Protein AF-A0A956AHQ5-F1 (afdb_monomer)

Radius of gyration: 10.52 Å; Cα contacts (8 Å, |Δi|>4): 58; chains: 1; bounding box: 27×14×23 Å

Structure (mmCIF, N/CA/C/O backbone):
data_AF-A0A956AHQ5-F1
#
_entry.id   AF-A0A956AHQ5-F1
#
loop_
_atom_site.group_PDB
_atom_site.id
_atom_site.type_symbol
_atom_site.label_atom_id
_atom_site.label_alt_id
_atom_site.label_comp_id
_atom_site.label_asym_id
_atom_site.label_entity_id
_atom_site.label_seq_id
_atom_site.pdbx_PDB_ins_code
_atom_site.Cartn_x
_atom_site.Cartn_y
_atom_site.Cartn_z
_atom_site.occupancy
_atom_site.B_iso_or_equiv
_atom_site.auth_seq_id
_atom_site.auth_comp_id
_atom_site.auth_asym_id
_atom_site.auth_atom_id
_atom_site.pdbx_PDB_model_num
ATOM 1 N N . ASP A 1 1 ? 4.299 2.063 -9.936 1.00 94.50 1 ASP A N 1
ATOM 2 C CA . ASP A 1 1 ? 5.455 2.462 -9.137 1.00 94.50 1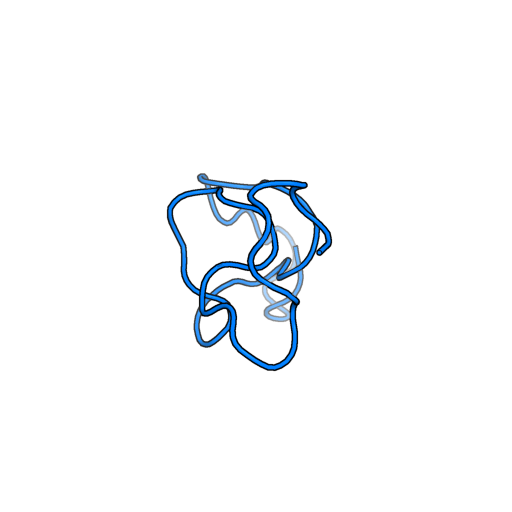 ASP A CA 1
ATOM 3 C C . ASP A 1 1 ? 4.973 3.682 -8.382 1.00 94.50 1 ASP A C 1
ATOM 5 O O . ASP A 1 1 ? 5.108 4.804 -8.877 1.00 94.50 1 ASP A O 1
ATOM 9 N N . ASN A 1 2 ? 4.162 3.427 -7.359 1.00 96.81 2 ASN A N 1
ATOM 10 C CA . ASN A 1 2 ? 3.440 4.450 -6.607 1.00 96.81 2 ASN A CA 1
ATOM 11 C C . ASN A 1 2 ? 4.354 5.118 -5.563 1.00 96.81 2 ASN A C 1
ATOM 13 O O . ASN A 1 2 ? 4.256 6.326 -5.338 1.00 96.81 2 ASN A O 1
ATOM 17 N N . ASP A 1 3 ? 5.322 4.372 -5.062 1.00 96.44 3 ASP A N 1
ATOM 18 C CA . ASP A 1 3 ? 6.349 4.738 -4.093 1.00 96.44 3 ASP A CA 1
ATOM 19 C C . ASP A 1 3 ? 7.699 5.161 -4.724 1.00 96.44 3 ASP A C 1
ATOM 21 O O . ASP A 1 3 ? 8.477 5.910 -4.123 1.00 96.44 3 ASP A O 1
ATOM 25 N N . GLY A 1 4 ? 7.978 4.777 -5.972 1.00 97.19 4 GLY A N 1
ATOM 26 C CA . GLY A 1 4 ? 9.161 5.209 -6.716 1.00 97.19 4 GLY A CA 1
ATOM 27 C C . GLY A 1 4 ? 10.419 4.374 -6.461 1.00 97.19 4 GLY A C 1
ATOM 28 O O . GLY A 1 4 ? 11.526 4.881 -6.706 1.00 97.19 4 GLY A O 1
ATOM 29 N N . ASP A 1 5 ? 10.296 3.140 -5.965 1.00 96.25 5 ASP A N 1
ATOM 30 C CA . ASP A 1 5 ? 11.439 2.275 -5.643 1.00 96.25 5 ASP A CA 1
ATOM 31 C C . ASP A 1 5 ? 12.006 1.517 -6.870 1.00 96.25 5 ASP A C 1
ATOM 33 O O . ASP A 1 5 ? 13.124 0.979 -6.846 1.00 96.25 5 ASP A O 1
ATOM 37 N N . GLY A 1 6 ? 11.283 1.574 -7.994 1.00 97.19 6 GLY A N 1
ATOM 38 C CA . GLY A 1 6 ? 11.641 0.953 -9.267 1.00 97.19 6 GLY A CA 1
ATOM 39 C C . GLY A 1 6 ? 11.054 -0.445 -9.485 1.00 97.19 6 GLY A C 1
ATOM 40 O O . GLY A 1 6 ? 11.267 -1.026 -10.562 1.00 97.19 6 GLY A O 1
ATOM 41 N N . GLN A 1 7 ? 10.313 -0.979 -8.520 1.00 9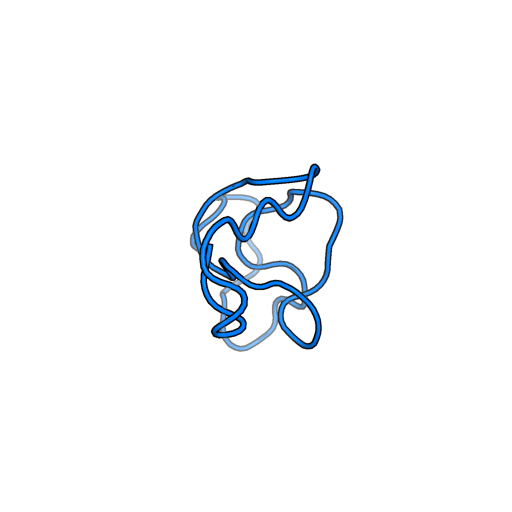7.44 7 GLN A N 1
ATOM 42 C CA . GLN A 1 7 ? 9.322 -2.026 -8.692 1.00 97.44 7 GLN A CA 1
ATOM 43 C C . GLN A 1 7 ? 8.009 -1.378 -9.170 1.00 97.44 7 GLN A C 1
ATOM 45 O O . GLN A 1 7 ? 7.744 -0.196 -8.999 1.00 97.44 7 GLN A O 1
ATOM 50 N N . GLY A 1 8 ? 7.241 -2.094 -9.987 1.00 97.88 8 GLY A N 1
ATOM 51 C CA . GLY A 1 8 ? 5.968 -1.567 -10.481 1.00 97.88 8 GLY A CA 1
ATOM 52 C C . GLY A 1 8 ? 4.835 -2.234 -9.735 1.00 97.88 8 GLY A C 1
ATOM 53 O O . GLY A 1 8 ? 4.907 -3.450 -9.613 1.00 97.88 8 GLY A O 1
ATOM 54 N N . ASP A 1 9 ? 3.779 -1.488 -9.406 1.00 97.81 9 ASP A N 1
ATOM 55 C CA . ASP A 1 9 ? 2.644 -1.925 -8.571 1.00 97.81 9 ASP A CA 1
ATOM 56 C C . ASP A 1 9 ? 2.118 -3.340 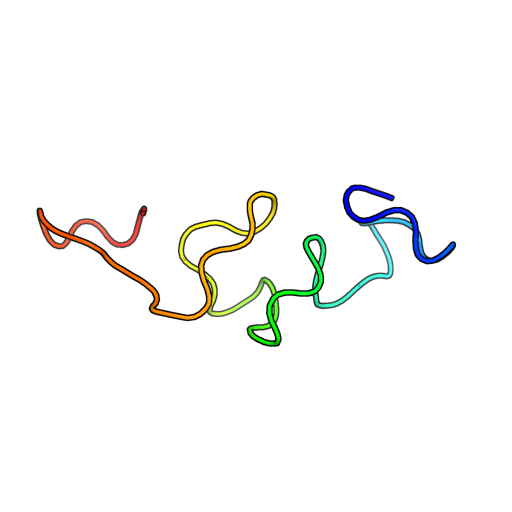-8.867 1.00 97.81 9 ASP A C 1
ATOM 58 O O . ASP A 1 9 ? 1.816 -4.148 -8.005 1.00 97.81 9 ASP A O 1
ATOM 62 N N . ALA A 1 10 ? 2.080 -3.733 -10.145 1.00 97.25 10 ALA A N 1
ATOM 63 C CA . ALA A 1 10 ? 1.647 -5.079 -10.535 1.00 97.25 10 ALA A CA 1
ATOM 64 C C . ALA A 1 10 ? 2.527 -6.234 -9.998 1.00 97.25 10 ALA A C 1
ATOM 66 O O . ALA A 1 10 ? 2.136 -7.401 -10.089 1.00 97.25 10 ALA A O 1
ATOM 67 N N . CYS A 1 11 ? 3.741 -5.924 -9.557 1.00 97.31 11 CYS A N 1
ATOM 68 C CA . CYS A 1 11 ? 4.760 -6.838 -9.065 1.00 97.31 11 CYS A CA 1
ATOM 69 C C . CYS A 1 11 ? 5.322 -6.398 -7.709 1.00 97.31 11 CYS A C 1
ATOM 71 O O . CYS A 1 11 ? 6.239 -7.076 -7.241 1.00 97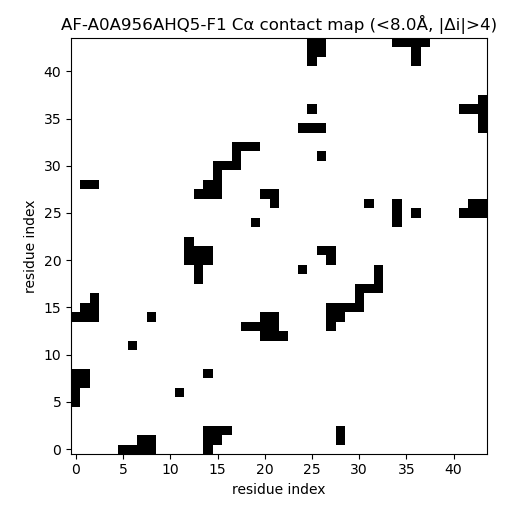.31 11 CYS A O 1
ATOM 73 N N . ASP A 1 12 ? 4.851 -5.287 -7.148 1.00 98.19 12 ASP A N 1
ATOM 74 C CA . ASP A 1 12 ? 5.158 -4.867 -5.789 1.00 98.19 12 ASP A CA 1
ATOM 75 C C . ASP A 1 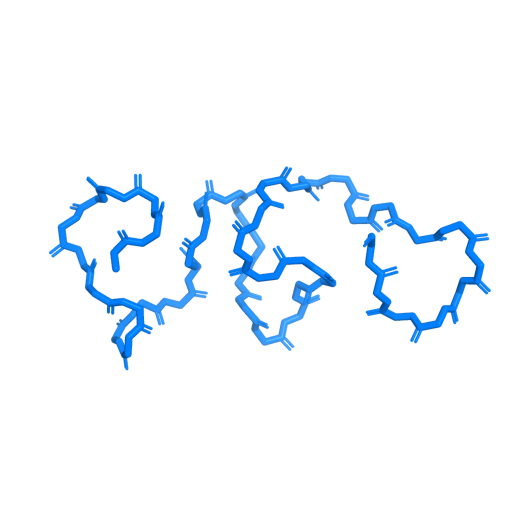12 ? 4.268 -5.626 -4.800 1.00 98.19 12 ASP A C 1
ATOM 77 O O . ASP A 1 12 ? 3.274 -6.238 -5.196 1.00 98.19 12 ASP A O 1
ATOM 81 N N . GLY A 1 13 ? 4.694 -5.715 -3.549 1.00 98.19 13 GLY A 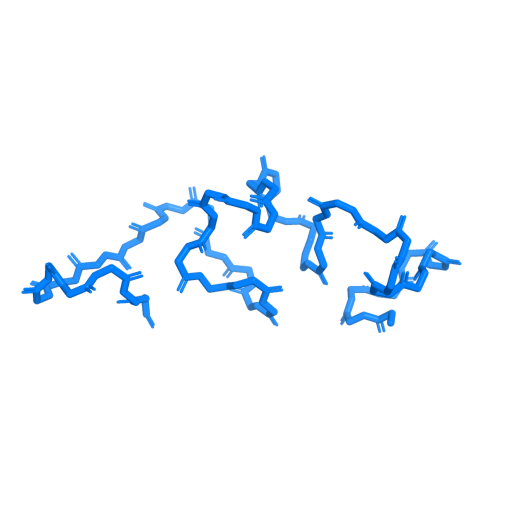N 1
ATOM 82 C CA . GLY A 1 13 ? 3.851 -6.213 -2.466 1.00 98.19 13 GLY A CA 1
ATOM 83 C C . GLY A 1 13 ? 3.573 -5.173 -1.389 1.00 98.19 13 GLY A C 1
ATOM 84 O O . GLY A 1 13 ? 2.951 -5.554 -0.394 1.00 98.19 13 GLY A O 1
ATOM 85 N N . ASP A 1 14 ? 4.109 -3.966 -1.555 1.00 98.44 14 ASP A N 1
ATOM 86 C CA . ASP A 1 14 ? 3.973 -2.802 -0.686 1.00 98.44 14 ASP A CA 1
ATOM 87 C C . ASP A 1 14 ? 4.051 -1.546 -1.578 1.00 98.44 14 ASP A C 1
ATOM 89 O O . ASP A 1 14 ? 5.109 -0.954 -1.773 1.00 98.44 14 ASP A O 1
ATOM 93 N N . ASP A 1 15 ? 2.923 -1.211 -2.204 1.00 98.62 15 ASP A N 1
ATOM 94 C CA . ASP A 1 15 ? 2.787 -0.185 -3.244 1.00 98.62 15 ASP A CA 1
ATOM 95 C C . ASP A 1 15 ? 3.071 1.244 -2.728 1.00 98.62 15 ASP A C 1
ATOM 97 O O . ASP A 1 15 ? 3.217 2.178 -3.524 1.00 98.62 15 ASP A O 1
ATOM 101 N N . ASP A 1 16 ? 3.135 1.470 -1.416 1.00 98.50 16 ASP A N 1
ATOM 102 C CA . ASP A 1 16 ? 3.451 2.770 -0.819 1.00 98.50 16 ASP A CA 1
ATOM 103 C C . ASP A 1 16 ? 4.650 2.767 0.143 1.00 98.50 16 ASP A C 1
ATOM 105 O O . ASP A 1 16 ? 5.075 3.840 0.578 1.00 98.50 16 ASP A O 1
ATOM 109 N N . ASN A 1 17 ? 5.275 1.607 0.359 1.00 98.25 17 ASN A N 1
ATOM 110 C CA . ASN A 1 17 ? 6.497 1.418 1.136 1.00 98.25 17 ASN A CA 1
ATOM 111 C C . ASN A 1 17 ? 6.364 1.840 2.612 1.00 98.25 17 ASN A C 1
ATOM 113 O O . ASN A 1 17 ? 7.314 2.348 3.229 1.00 98.25 17 ASN A O 1
ATOM 117 N N . ASP A 1 18 ? 5.188 1.609 3.198 1.00 98.44 18 ASP A N 1
ATOM 118 C CA . ASP A 1 18 ? 4.863 1.973 4.578 1.00 98.44 18 ASP A CA 1
ATOM 119 C C . ASP A 1 18 ? 5.144 0.856 5.615 1.00 98.44 18 ASP A C 1
ATOM 121 O O . ASP A 1 18 ? 4.948 1.045 6.823 1.00 98.44 18 ASP A O 1
ATOM 125 N N . GLU A 1 19 ? 5.711 -0.266 5.150 1.00 98.25 19 GLU A N 1
ATOM 126 C CA . GLU A 1 19 ? 5.996 -1.516 5.869 1.00 98.25 19 GLU A CA 1
ATOM 127 C C . GLU A 1 19 ? 4.779 -2.453 6.060 1.00 98.25 19 GLU A C 1
ATOM 129 O O . GLU A 1 19 ? 4.919 -3.519 6.688 1.00 98.25 19 GLU A O 1
ATOM 134 N N . ILE A 1 20 ? 3.608 -2.120 5.503 1.00 98.56 20 ILE A N 1
ATOM 135 C CA . ILE A 1 20 ? 2.377 -2.918 5.526 1.00 98.56 20 ILE A CA 1
ATOM 136 C C . ILE A 1 20 ? 2.007 -3.350 4.102 1.00 98.56 20 ILE A C 1
ATOM 138 O O . ILE A 1 20 ? 1.497 -2.591 3.301 1.00 98.56 20 ILE A O 1
ATOM 142 N N . GLY A 1 21 ? 2.179 -4.636 3.787 1.00 98.50 21 GLY A N 1
ATOM 143 C CA . GLY A 1 21 ? 1.895 -5.090 2.420 1.00 98.50 21 GLY A CA 1
ATOM 144 C C . GLY A 1 21 ? 0.419 -4.969 1.996 1.00 98.50 21 GLY A C 1
ATOM 145 O O . GLY A 1 21 ? -0.484 -5.275 2.787 1.00 98.50 21 GLY A O 1
ATOM 146 N N . ASP A 1 22 ? 0.184 -4.691 0.708 1.00 98.44 22 ASP A N 1
ATOM 147 C CA . ASP A 1 22 ? -1.110 -4.313 0.091 1.00 98.44 22 ASP A CA 1
ATOM 148 C C . ASP A 1 22 ? -2.295 -5.220 0.450 1.00 98.44 22 ASP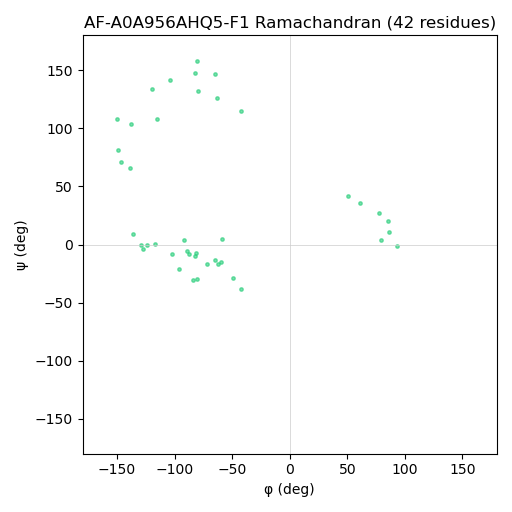 A C 1
ATOM 150 O O . ASP A 1 22 ? -3.463 -4.836 0.415 1.00 9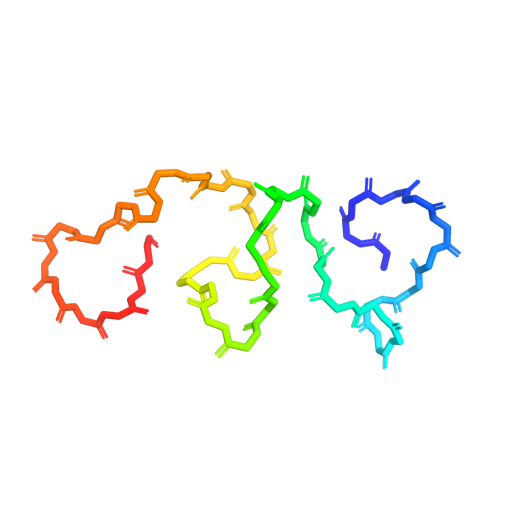8.44 22 ASP A O 1
ATOM 154 N N . GLY A 1 23 ? -2.019 -6.497 0.730 1.00 98.19 23 GLY A N 1
ATOM 155 C CA . GLY A 1 23 ? -3.045 -7.490 1.044 1.00 98.19 23 GLY A CA 1
ATOM 156 C C . GLY A 1 23 ? -3.699 -7.310 2.416 1.00 98.19 23 GLY A C 1
ATOM 157 O O . GLY A 1 23 ? -4.732 -7.936 2.673 1.00 98.19 23 GLY A O 1
ATOM 158 N N . ILE A 1 24 ? -3.082 -6.531 3.305 1.00 98.19 24 ILE A N 1
ATOM 159 C CA . ILE A 1 24 ? -3.578 -6.244 4.657 1.00 98.19 24 ILE A CA 1
ATOM 160 C C . ILE A 1 24 ? -3.656 -4.747 4.968 1.00 98.19 24 ILE A C 1
ATOM 162 O O . ILE A 1 24 ? -4.145 -4.411 6.044 1.00 98.19 24 ILE A O 1
ATOM 166 N N . ASP A 1 25 ? -3.205 -3.902 4.048 1.00 98.69 25 ASP A N 1
ATOM 167 C CA . ASP A 1 25 ? -3.222 -2.453 4.166 1.00 98.69 25 ASP A CA 1
ATOM 168 C C . ASP A 1 25 ? -4.615 -1.871 3.848 1.00 98.69 25 ASP A C 1
ATOM 170 O O . ASP A 1 25 ? -5.261 -2.245 2.861 1.00 98.69 25 ASP A O 1
ATOM 174 N N . ASN A 1 26 ? -5.107 -0.972 4.704 1.00 98.62 26 ASN A N 1
ATOM 175 C CA . ASN A 1 26 ? -6.346 -0.232 4.474 1.00 98.62 26 ASN A CA 1
ATOM 176 C C . ASN A 1 26 ? -6.181 0.999 3.557 1.00 98.62 26 ASN A C 1
ATOM 178 O O . ASN A 1 26 ? -7.202 1.565 3.150 1.00 98.62 26 ASN A O 1
ATOM 182 N N . CYS A 1 27 ? -4.949 1.363 3.181 1.00 98.38 27 CYS A N 1
ATOM 183 C CA . CYS A 1 27 ? -4.611 2.402 2.208 1.00 98.38 27 CYS A CA 1
ATOM 184 C C . CYS A 1 27 ? -3.450 2.012 1.260 1.00 98.38 27 CYS A C 1
ATOM 186 O O . CYS A 1 27 ? -2.492 2.769 1.206 1.00 98.38 27 CYS A O 1
ATOM 188 N N . PRO A 1 28 ? -3.592 1.000 0.369 1.00 98.25 28 PRO A N 1
ATOM 189 C CA . PRO A 1 28 ? -2.492 0.432 -0.449 1.00 98.25 28 PRO A CA 1
ATOM 190 C C . PRO A 1 28 ? -1.725 1.369 -1.394 1.00 98.25 28 PRO A C 1
ATOM 192 O O . PRO A 1 28 ? -0.985 0.913 -2.246 1.00 98.25 28 PRO A O 1
ATOM 195 N N . PHE A 1 29 ? -1.998 2.668 -1.393 1.00 97.94 29 PHE A N 1
ATOM 196 C CA . PHE A 1 29 ? -1.335 3.639 -2.255 1.00 97.94 29 PHE A CA 1
ATOM 197 C C . PHE A 1 29 ? -0.957 4.922 -1.498 1.00 97.94 29 PHE A C 1
ATOM 199 O O . PHE A 1 29 ? -0.630 5.927 -2.140 1.00 97.94 29 PHE A O 1
ATOM 206 N N . LEU A 1 30 ? -1.077 4.953 -0.168 1.00 98.00 30 LEU A N 1
ATOM 207 C CA . LEU A 1 30 ? -0.835 6.136 0.647 1.00 98.00 30 LEU A CA 1
ATOM 208 C C . LEU A 1 30 ? -0.324 5.751 2.036 1.00 98.00 30 LEU A C 1
ATOM 210 O O . LEU A 1 30 ? -1.136 5.427 2.898 1.00 98.00 30 LEU A O 1
ATOM 214 N N . GLU A 1 31 ? 0.970 6.006 2.261 1.00 98.31 31 GLU A N 1
ATOM 215 C CA . GLU A 1 31 ? 1.661 5.666 3.508 1.00 98.31 31 GLU A CA 1
ATOM 216 C C . GLU A 1 31 ? 0.828 5.970 4.765 1.00 98.31 31 GLU A C 1
ATOM 218 O O . GLU A 1 31 ? 0.578 7.140 5.110 1.00 98.31 31 GLU A O 1
ATOM 223 N N . ASN A 1 32 ? 0.459 4.924 5.500 1.00 98.19 32 ASN A N 1
ATOM 224 C CA . ASN A 1 32 ? -0.211 5.029 6.787 1.00 98.19 32 ASN A CA 1
ATOM 225 C C . ASN A 1 32 ? 0.194 3.881 7.742 1.00 98.19 32 ASN A C 1
ATOM 227 O O . ASN A 1 32 ? -0.648 3.078 8.161 1.00 98.19 32 ASN A O 1
ATOM 231 N N . PRO A 1 33 ? 1.444 3.882 8.259 1.00 98.25 33 PRO A N 1
ATOM 232 C CA . PRO A 1 33 ? 1.967 2.783 9.085 1.00 98.25 33 PRO A CA 1
ATOM 233 C C . PRO A 1 33 ? 1.188 2.504 10.385 1.00 98.25 33 PRO A C 1
ATOM 235 O O . PRO A 1 33 ? 1.411 1.496 11.060 1.00 98.25 33 PRO A O 1
ATOM 238 N N . ASP A 1 34 ? 0.325 3.431 10.815 1.00 98.44 34 ASP A N 1
ATOM 239 C CA . ASP A 1 34 ? -0.539 3.270 11.985 1.00 98.44 34 ASP A CA 1
ATOM 240 C C . ASP A 1 34 ? -1.884 2.591 11.680 1.00 98.44 34 ASP A C 1
ATOM 242 O O . ASP A 1 34 ? -2.594 2.240 12.630 1.00 98.44 34 ASP A O 1
ATOM 246 N N . GLN A 1 35 ? -2.204 2.368 10.398 1.00 98.50 35 GLN A N 1
ATOM 247 C CA . GLN A 1 35 ? -3.399 1.681 9.901 1.00 98.50 35 GLN A CA 1
ATOM 248 C C . GLN A 1 35 ? -4.678 2.243 10.536 1.00 98.50 35 GLN A C 1
ATOM 250 O O . GLN A 1 35 ? -5.564 1.513 10.997 1.00 98.50 35 GLN A O 1
ATOM 255 N N . ALA A 1 36 ? -4.738 3.573 10.655 1.00 98.38 36 ALA A N 1
ATOM 256 C CA . ALA A 1 36 ? -5.871 4.250 11.258 1.00 98.38 36 ALA A CA 1
ATOM 257 C C . ALA A 1 36 ? -7.145 4.008 10.434 1.00 98.38 36 ALA A C 1
ATOM 259 O O . ALA A 1 36 ? -7.191 4.294 9.246 1.00 98.38 36 ALA A O 1
ATOM 260 N N . ASP A 1 37 ? -8.193 3.526 11.100 1.00 98.19 37 ASP A N 1
ATOM 261 C CA . ASP A 1 37 ? -9.538 3.351 10.549 1.00 98.19 37 ASP A CA 1
ATOM 262 C C . ASP A 1 37 ? -10.541 3.806 11.623 1.00 98.19 37 ASP A C 1
ATOM 264 O O . ASP A 1 37 ? -10.727 3.159 12.660 1.00 98.19 37 ASP A O 1
ATOM 268 N N . THR A 1 38 ? -11.122 4.996 11.444 1.00 98.12 38 THR A N 1
ATOM 269 C CA . THR A 1 38 ? -11.918 5.651 12.500 1.00 98.12 38 THR A CA 1
ATOM 270 C C . THR A 1 38 ? -13.369 5.176 12.534 1.00 98.12 38 THR A C 1
ATOM 272 O O . THR A 1 38 ? -13.987 5.194 13.606 1.00 98.12 38 THR A O 1
ATOM 275 N N . ASP A 1 39 ? -13.937 4.790 11.392 1.00 97.94 39 ASP A N 1
ATOM 276 C CA . ASP A 1 39 ? -15.327 4.336 11.296 1.00 97.94 39 ASP A CA 1
ATOM 277 C C . ASP A 1 39 ? -15.466 2.808 11.194 1.00 97.94 39 ASP A C 1
ATOM 279 O O . ASP A 1 39 ? -16.567 2.286 11.417 1.00 97.94 39 ASP A O 1
ATOM 283 N N . GLY A 1 40 ? -14.349 2.094 11.038 1.00 97.88 40 GLY A N 1
ATOM 284 C CA . GLY A 1 40 ? -14.261 0.644 11.113 1.00 97.88 40 GLY A CA 1
ATOM 285 C C . GLY A 1 40 ? -14.7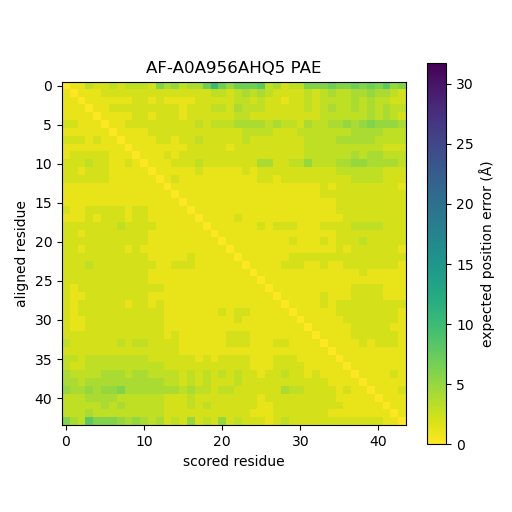70 -0.047 9.853 1.00 97.88 40 GLY A C 1
ATOM 286 O O . GLY A 1 40 ? -15.305 -1.159 9.962 1.00 97.88 40 GLY A O 1
ATOM 287 N N . ASP A 1 41 ? -14.701 0.613 8.696 1.00 97.94 41 ASP A N 1
ATOM 288 C CA . ASP A 1 41 ? -15.155 0.058 7.421 1.00 97.94 41 ASP A CA 1
ATOM 289 C C . ASP A 1 41 ? -14.061 -0.716 6.659 1.00 97.94 41 ASP A C 1
ATOM 291 O O . ASP A 1 41 ? -14.371 -1.410 5.681 1.00 97.94 41 ASP A O 1
ATOM 295 N N . GLY A 1 42 ? -12.826 -0.706 7.173 1.00 97.06 42 GLY A N 1
ATOM 296 C CA . GLY A 1 42 ? -11.662 -1.348 6.575 1.00 97.06 42 GLY A CA 1
ATOM 297 C C . GLY A 1 42 ? -10.937 -0.488 5.539 1.00 97.06 42 GLY A C 1
ATOM 298 O O . GLY A 1 42 ? -10.089 -1.028 4.832 1.00 97.06 42 GLY A O 1
ATOM 299 N N . ILE A 1 43 ? -11.271 0.800 5.431 1.00 97.00 43 ILE A N 1
ATOM 300 C CA . ILE A 1 43 ? -10.614 1.805 4.589 1.00 97.00 43 ILE A CA 1
ATOM 301 C C . ILE A 1 43 ? -10.075 2.914 5.506 1.00 97.00 43 ILE A C 1
ATOM 303 O O . ILE A 1 43 ? -10.764 3.359 6.423 1.00 97.00 43 ILE A O 1
ATOM 307 N N . GLY A 1 44 ? -8.824 3.328 5.289 1.00 94.56 44 GLY A N 1
ATOM 308 C CA . GLY A 1 44 ? -8.194 4.426 6.039 1.00 94.56 44 GLY A CA 1
ATOM 309 C C . GLY A 1 44 ? -8.426 5.818 5.454 1.00 94.56 44 GLY A C 1
ATOM 310 O O . GLY A 1 44 ? -8.755 5.940 4.250 1.00 94.56 44 GLY A O 1
#

Foldseek 3Di:
DLCPPPDDPVGDQQQNPLPDGPVQALDSRDRDVVSDDPVPPSHD

pLDDT: mean 97.81, std 0.93, range [94.5, 98.69]

Mean predicted aligned error: 1.86 Å

Sequence (44 aa):
DNDGDGQGDACDGDDDNDEIGDGIDNCPFLENPDQADTDGDGIG

Solvent-accessible surface area (backbone atoms only — not comparable to full-atom values): 2785 Å² total; per-residue (Å²): 77,78,61,69,86,79,56,43,52,95,76,43,63,42,30,34,70,46,86,54,40,43,93,78,37,43,44,50,74,50,70,52,78,79,65,62,48,92,85,70,81,70,53,89

Secondary structure (DSSP, 8-state):
--S-SS--GGG-S-TT-SSS-TTT-SSTTS--TT---SSSSS--

Nearest PDB structures (foldseek):
  1ux6-assembly1_A  TM=1.006E+00  e=1.108E-04  Homo sapiens
  1yo8-assembly1_A  TM=9.720E-01  e=3.130E-03  Homo sapiens
  2rhp-assembly1_A  TM=9.898E-01  e=4.337E-03  unclassified
  3fby-assembly3_C  TM=9.663E-01  e=7.071E-03  Homo sapiens